Protein AF-A0A8T5QKG3-F1 (afdb_monomer_lite)

pLDDT: mean 95.52, std 5.17, range [57.22, 98.44]

Secondary structure (DSSP, 8-state):
-TT--EEEEEEEEEEEEE-TT-S-HHHHHHT-TT--EEEETTEEEE-TTTGGG-----HHHHH-TTTEEEEEEEEEEEEEEEE-SSS-HHHHHHHHHHHHHHHHHHHHHHH--

Sequence (113 aa):
AKWCPGLAFYKYKPVIDIKKGVKDPKAVADSCPVDVYTAKSKDLAINKDNLLKCHLCGACTDVDPEHIKLNESDKEFVFTVESWGQLSPKQIVSVAVEIIQKKCDEAVKLVGK

Structure (mmCIF, N/CA/C/O backbone):
data_AF-A0A8T5QKG3-F1
#
_entry.id   AF-A0A8T5QKG3-F1
#
loop_
_atom_site.group_PDB
_atom_site.id
_atom_site.type_symbol
_atom_site.label_atom_id
_atom_site.label_alt_id
_atom_site.label_comp_id
_atom_site.label_asym_id
_atom_site.label_entity_id
_atom_site.label_seq_id
_atom_site.pdbx_PDB_ins_code
_atom_site.Cartn_x
_atom_site.Cartn_y
_atom_site.Cartn_z
_atom_site.occupancy
_atom_site.B_iso_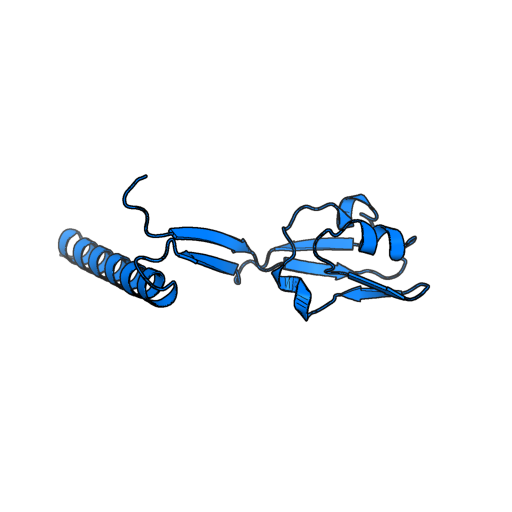or_equiv
_atom_site.auth_seq_id
_atom_site.auth_comp_id
_atom_site.auth_asym_id
_atom_site.auth_atom_id
_atom_site.pdbx_PDB_model_num
ATOM 1 N N . ALA A 1 1 ? -16.923 15.597 9.945 1.00 79.62 1 ALA A N 1
ATOM 2 C CA . ALA A 1 1 ? -15.697 14.857 10.316 1.00 79.62 1 ALA A CA 1
ATOM 3 C C . ALA A 1 1 ? -14.770 15.603 11.303 1.00 79.62 1 ALA A C 1
ATOM 5 O O . ALA A 1 1 ? -13.622 15.208 11.439 1.00 79.62 1 ALA A O 1
ATOM 6 N N . LYS A 1 2 ? -15.238 16.623 12.052 1.00 94.25 2 LYS A N 1
ATOM 7 C CA . LYS A 1 2 ? -14.366 17.483 12.891 1.00 94.25 2 LYS A CA 1
ATOM 8 C C . LYS A 1 2 ? -13.625 16.786 14.048 1.00 94.25 2 LYS A C 1
ATOM 10 O O . LYS A 1 2 ? -12.717 17.373 14.611 1.00 94.25 2 LYS A O 1
ATOM 15 N N . TRP A 1 3 ? -14.036 15.570 14.410 1.00 94.62 3 TRP A N 1
ATOM 16 C CA . TRP A 1 3 ? -13.485 14.791 15.527 1.00 94.62 3 TRP A CA 1
ATOM 17 C C . TRP A 1 3 ? -12.588 13.627 15.081 1.00 94.62 3 TRP A C 1
ATOM 19 O O . TRP A 1 3 ? -12.185 12.818 15.909 1.00 94.62 3 TRP A O 1
ATOM 29 N N . CYS A 1 4 ? -12.321 13.490 13.779 1.00 95.25 4 CYS A N 1
ATOM 30 C CA . CYS A 1 4 ? -11.412 12.458 13.290 1.00 95.25 4 CYS A CA 1
ATOM 31 C C . CYS A 1 4 ? -9.974 12.818 13.706 1.00 95.25 4 CYS A C 1
ATOM 33 O O . CYS A 1 4 ? -9.583 13.953 13.443 1.00 95.25 4 CYS A O 1
ATOM 35 N N . PRO A 1 5 ? -9.189 11.919 14.328 1.00 96.44 5 PRO A N 1
ATOM 36 C CA . PRO A 1 5 ? -7.851 12.252 14.831 1.00 96.44 5 PRO A CA 1
ATOM 37 C C . PRO A 1 5 ? -6.754 12.228 13.753 1.00 96.44 5 PRO A C 1
ATOM 39 O O . PRO A 1 5 ? -5.621 12.626 14.017 1.00 96.44 5 PRO A O 1
ATOM 42 N N . GLY A 1 6 ? -7.065 11.741 12.551 1.00 96.38 6 GLY A N 1
ATOM 43 C CA . GLY A 1 6 ? -6.091 11.599 11.476 1.00 96.38 6 GLY A CA 1
ATOM 44 C C . GLY A 1 6 ? -6.687 11.041 10.188 1.00 96.38 6 GLY A C 1
ATOM 45 O O . GLY A 1 6 ? -7.883 10.745 10.114 1.00 96.38 6 GLY A O 1
ATOM 46 N N . LEU A 1 7 ? -5.833 10.869 9.185 1.00 97.38 7 LEU A N 1
ATOM 47 C CA . LEU A 1 7 ? -6.083 10.027 8.025 1.00 97.38 7 LEU A CA 1
ATOM 48 C C . LEU A 1 7 ? -5.592 8.613 8.336 1.00 97.38 7 LEU A C 1
ATOM 50 O O . LEU A 1 7 ? -4.477 8.422 8.818 1.00 97.38 7 LEU A O 1
ATOM 54 N N . ALA A 1 8 ? -6.416 7.615 8.044 1.00 97.06 8 ALA A N 1
ATOM 55 C CA . ALA A 1 8 ? -6.029 6.219 8.151 1.00 97.06 8 ALA A CA 1
ATOM 56 C C . ALA A 1 8 ? -6.511 5.469 6.913 1.00 97.06 8 ALA A C 1
ATOM 58 O O . ALA A 1 8 ? -7.677 5.577 6.531 1.00 97.06 8 ALA A O 1
ATOM 59 N N . PHE A 1 9 ? -5.617 4.710 6.295 1.00 96.88 9 PHE A N 1
ATOM 60 C CA . PHE A 1 9 ? -5.930 3.860 5.153 1.00 96.88 9 PHE A CA 1
ATOM 61 C C . PHE A 1 9 ? -5.008 2.646 5.147 1.00 96.88 9 PHE A C 1
ATOM 63 O O . PHE A 1 9 ? -3.936 2.649 5.755 1.00 96.88 9 PHE A O 1
ATOM 70 N N . TYR A 1 10 ? -5.433 1.592 4.462 1.00 96.62 10 TYR A N 1
ATOM 71 C CA . TYR A 1 10 ? -4.617 0.410 4.241 1.00 96.62 10 TYR A CA 1
ATOM 72 C C . TYR A 1 10 ? -4.615 0.040 2.765 1.00 96.62 10 TYR A C 1
ATOM 74 O O . TYR A 1 10 ? -5.499 0.427 2.001 1.00 96.62 10 TYR A O 1
ATOM 82 N N . LYS A 1 11 ? -3.614 -0.747 2.394 1.00 95.81 11 LYS A N 1
ATOM 83 C CA . LYS A 1 11 ? -3.557 -1.487 1.136 1.00 95.81 11 LYS A CA 1
ATOM 84 C C . LYS A 1 11 ? -2.963 -2.860 1.397 1.00 95.81 11 LYS A C 1
ATOM 86 O O . LYS A 1 11 ? -2.205 -3.023 2.356 1.00 95.81 11 LYS A O 1
ATOM 91 N N . TYR A 1 12 ? -3.260 -3.831 0.548 1.00 97.56 12 TYR A N 1
ATOM 92 C CA . TYR A 1 12 ? -2.562 -5.109 0.608 1.00 97.56 12 TYR A CA 1
ATOM 93 C C . TYR A 1 12 ? -1.083 -4.930 0.279 1.00 97.56 12 TYR A C 1
ATOM 95 O O . TYR A 1 12 ? -0.684 -4.005 -0.437 1.00 97.56 12 TYR A O 1
ATOM 103 N N . LYS A 1 13 ? -0.243 -5.803 0.834 1.00 97.62 13 LYS A N 1
ATOM 104 C CA . LYS A 1 13 ? 1.174 -5.808 0.487 1.00 97.62 13 LYS A CA 1
ATOM 105 C C . LYS A 1 13 ? 1.316 -6.207 -0.992 1.00 97.62 13 LYS A C 1
ATOM 107 O O . LYS A 1 13 ? 0.826 -7.275 -1.362 1.00 97.62 13 LYS A O 1
ATOM 112 N N . PRO A 1 14 ? 1.996 -5.398 -1.818 1.00 97.75 14 PRO A N 1
ATOM 113 C CA . PRO A 1 14 ? 2.231 -5.727 -3.219 1.00 97.75 14 PRO A CA 1
ATOM 114 C C . PRO A 1 14 ? 3.100 -6.978 -3.369 1.00 97.75 14 PRO A C 1
ATOM 116 O O . PRO A 1 14 ? 4.129 -7.113 -2.700 1.00 97.75 14 PRO A O 1
ATOM 119 N N . VAL A 1 15 ? 2.710 -7.858 -4.287 1.00 97.38 15 VAL A N 1
ATOM 120 C CA . VAL A 1 15 ? 3.472 -9.033 -4.721 1.00 97.38 15 VAL A CA 1
ATOM 121 C C . VAL A 1 15 ? 3.727 -8.886 -6.216 1.00 97.38 15 VAL A C 1
ATOM 123 O O . VAL A 1 15 ? 2.786 -8.815 -7.001 1.00 97.38 15 VAL A O 1
ATOM 126 N N . ILE A 1 16 ? 4.996 -8.785 -6.609 1.00 97.31 16 ILE A N 1
ATOM 127 C CA . ILE A 1 16 ? 5.390 -8.514 -7.996 1.00 97.31 16 ILE A CA 1
ATOM 128 C C . ILE A 1 16 ? 6.186 -9.698 -8.531 1.00 97.31 16 ILE A C 1
ATOM 130 O O . ILE A 1 16 ? 7.237 -10.028 -7.980 1.00 97.31 16 ILE A O 1
ATOM 134 N N . ASP A 1 17 ? 5.720 -10.265 -9.643 1.00 96.38 17 ASP A N 1
ATOM 135 C CA . ASP A 1 17 ? 6.438 -11.293 -10.393 1.00 96.38 17 ASP A CA 1
ATOM 136 C C . ASP A 1 17 ? 6.942 -10.714 -11.719 1.00 96.38 17 ASP A C 1
ATOM 138 O O . ASP A 1 17 ? 6.160 -10.213 -12.531 1.00 96.38 17 ASP A O 1
ATOM 142 N N . ILE A 1 18 ? 8.252 -10.822 -11.951 1.00 95.94 18 ILE A N 1
ATOM 143 C CA . ILE A 1 18 ? 8.903 -10.431 -13.207 1.00 95.94 18 ILE A CA 1
ATOM 144 C C . ILE A 1 18 ? 9.353 -11.703 -13.923 1.00 95.94 18 ILE A C 1
ATOM 146 O O . ILE A 1 18 ? 10.242 -12.420 -13.453 1.00 95.94 18 ILE A O 1
ATOM 150 N N . LYS A 1 19 ? 8.750 -11.999 -15.074 1.00 94.56 19 LYS A N 1
ATOM 151 C CA . LYS A 1 19 ? 9.191 -13.093 -15.945 1.00 94.56 19 LYS A CA 1
ATOM 152 C C . LYS A 1 19 ? 10.357 -12.648 -16.829 1.00 94.56 19 LYS A C 1
ATOM 154 O O . LYS A 1 19 ? 10.549 -11.467 -17.105 1.00 94.56 19 LYS A O 1
ATOM 159 N N . LYS A 1 20 ? 11.119 -13.621 -17.330 1.00 91.25 20 LYS A N 1
ATOM 160 C CA . LYS A 1 20 ? 12.154 -13.377 -18.348 1.00 91.25 20 LYS A CA 1
ATOM 161 C C . LYS A 1 20 ? 11.518 -12.860 -19.638 1.00 91.25 20 LYS A C 1
ATOM 163 O O . LYS A 1 20 ? 10.480 -13.381 -20.026 1.00 91.25 20 LYS A O 1
ATOM 168 N N . GLY A 1 21 ? 12.191 -11.937 -20.325 1.00 90.19 21 GLY A N 1
ATOM 169 C CA . GLY A 1 21 ? 11.770 -11.460 -21.649 1.00 90.19 21 GLY A CA 1
ATOM 170 C C . GLY A 1 21 ? 11.098 -10.087 -21.676 1.00 90.19 21 GLY A C 1
ATOM 171 O O . GLY A 1 21 ? 10.543 -9.736 -22.712 1.00 90.19 21 GLY A O 1
ATOM 172 N N . VAL A 1 22 ? 11.180 -9.309 -20.587 1.00 93.44 22 VAL A N 1
ATOM 173 C CA . VAL A 1 22 ? 10.711 -7.912 -20.554 1.00 93.44 22 VAL A CA 1
ATOM 174 C C . VAL A 1 22 ? 11.294 -7.144 -21.742 1.00 93.44 22 VAL A C 1
ATOM 176 O O . VAL A 1 22 ? 12.516 -7.064 -21.896 1.00 93.44 22 VAL A O 1
ATOM 179 N N . LYS A 1 23 ? 10.416 -6.607 -22.596 1.00 88.25 23 LYS A N 1
ATOM 180 C CA . LYS A 1 23 ? 10.812 -6.015 -23.888 1.00 88.25 23 LYS A CA 1
ATOM 181 C C . LYS A 1 23 ? 11.470 -4.647 -23.709 1.00 88.25 23 LYS A C 1
ATOM 183 O O . LYS A 1 23 ? 12.484 -4.373 -24.346 1.00 88.25 23 LYS A O 1
ATOM 188 N N . ASP A 1 24 ? 10.912 -3.826 -22.819 1.00 94.88 24 ASP A N 1
ATOM 189 C CA . ASP A 1 24 ? 11.416 -2.491 -22.489 1.00 94.88 24 ASP A CA 1
ATOM 190 C C . ASP A 1 24 ? 11.420 -2.263 -20.962 1.00 94.88 24 ASP A C 1
ATOM 192 O O . ASP A 1 24 ? 10.455 -1.744 -20.392 1.00 94.88 24 ASP A O 1
ATOM 196 N N . PRO A 1 25 ? 12.508 -2.652 -20.266 1.00 95.88 25 PRO A N 1
ATOM 197 C CA . PRO A 1 25 ? 12.657 -2.422 -18.830 1.00 95.88 25 PRO A CA 1
ATOM 198 C C . PRO A 1 25 ? 12.537 -0.949 -18.432 1.00 95.88 25 PRO A C 1
ATOM 200 O O . PRO A 1 25 ? 12.070 -0.644 -17.334 1.00 95.88 25 PRO A O 1
ATOM 203 N N . LYS A 1 26 ? 12.969 -0.030 -19.305 1.00 96.50 26 LYS A N 1
ATOM 204 C CA . LYS A 1 26 ? 12.948 1.398 -19.003 1.00 96.50 26 LYS A CA 1
ATOM 205 C C . LYS A 1 26 ? 11.513 1.914 -18.993 1.00 96.50 26 LYS A C 1
ATOM 207 O O . LYS A 1 26 ? 11.135 2.565 -18.028 1.00 96.50 26 LYS A O 1
ATOM 212 N N . ALA A 1 27 ? 10.702 1.543 -19.984 1.00 96.75 27 ALA A N 1
ATOM 213 C CA . ALA A 1 27 ? 9.285 1.902 -20.007 1.00 96.75 27 ALA A CA 1
ATOM 214 C C . ALA A 1 27 ? 8.532 1.385 -18.768 1.00 96.75 27 ALA A C 1
ATOM 216 O O . ALA A 1 27 ? 7.726 2.113 -18.189 1.00 96.75 27 ALA A O 1
ATOM 217 N N . VAL A 1 28 ? 8.823 0.158 -18.312 1.00 97.25 28 VAL A N 1
ATOM 218 C CA . VAL A 1 28 ? 8.217 -0.378 -17.079 1.00 97.25 28 VAL A CA 1
ATOM 219 C C . VAL A 1 28 ? 8.646 0.434 -15.855 1.00 97.25 28 VAL A C 1
ATOM 221 O O . VAL A 1 28 ? 7.799 0.762 -15.022 1.00 97.25 28 VAL A O 1
ATOM 224 N N . ALA A 1 29 ? 9.928 0.789 -15.741 1.00 97.25 29 ALA A N 1
ATOM 225 C CA . ALA A 1 29 ? 10.411 1.606 -14.630 1.00 97.25 29 ALA A CA 1
ATOM 226 C C . ALA A 1 29 ? 9.786 3.009 -14.627 1.00 97.25 29 ALA A C 1
ATOM 228 O O . ALA A 1 29 ? 9.236 3.415 -13.604 1.00 97.25 29 ALA A O 1
ATOM 229 N N . ASP A 1 30 ? 9.769 3.679 -15.780 1.00 97.44 30 ASP A N 1
ATOM 230 C CA . ASP A 1 30 ? 9.224 5.031 -15.951 1.00 97.44 30 ASP A CA 1
ATOM 231 C C . ASP A 1 30 ? 7.696 5.084 -15.728 1.00 97.44 30 ASP A C 1
ATOM 233 O O . ASP A 1 30 ? 7.152 6.126 -15.363 1.00 97.44 30 ASP A O 1
ATOM 237 N N . SER A 1 31 ? 6.984 3.959 -15.891 1.00 97.50 31 SER A N 1
ATOM 238 C CA . SER A 1 31 ? 5.541 3.866 -15.610 1.00 97.50 31 SER A CA 1
ATOM 239 C C . SER A 1 31 ? 5.188 3.923 -14.120 1.00 97.50 31 SER A C 1
ATOM 241 O O . SER A 1 31 ? 4.033 4.172 -13.763 1.00 97.50 31 SER A O 1
ATOM 243 N N . CYS A 1 32 ? 6.151 3.650 -13.232 1.00 97.88 32 CYS A N 1
ATOM 244 C CA . CYS A 1 32 ? 5.906 3.585 -11.800 1.00 97.88 32 CYS A CA 1
ATOM 245 C C . CYS A 1 32 ? 6.240 4.931 -11.139 1.00 97.88 32 CYS A C 1
ATOM 247 O O . CYS A 1 32 ? 7.414 5.236 -10.960 1.00 97.88 32 CYS A O 1
ATOM 249 N N . PRO A 1 33 ? 5.248 5.700 -10.652 1.00 96.94 33 PRO A N 1
ATOM 250 C CA . PRO A 1 33 ? 5.486 7.041 -10.103 1.00 96.94 33 PRO A CA 1
ATOM 251 C C . PRO A 1 33 ? 6.212 7.050 -8.747 1.00 96.94 33 PRO A C 1
ATOM 253 O O . PRO A 1 33 ? 6.441 8.110 -8.174 1.00 96.94 33 PRO A O 1
ATOM 256 N N . VAL A 1 34 ? 6.493 5.874 -8.183 1.00 97.38 34 VAL A N 1
ATOM 257 C CA . VAL A 1 34 ? 7.102 5.688 -6.856 1.00 97.38 34 VAL A CA 1
ATOM 258 C C . VAL A 1 34 ? 8.348 4.800 -6.914 1.00 97.38 34 VAL A C 1
ATOM 260 O O . VAL A 1 34 ? 8.766 4.256 -5.892 1.00 97.38 34 VAL A O 1
ATOM 263 N N . ASP A 1 35 ? 8.923 4.630 -8.109 1.00 97.31 35 ASP A N 1
ATOM 264 C CA . ASP A 1 35 ? 10.224 3.995 -8.341 1.00 97.31 35 ASP A CA 1
ATOM 265 C C . ASP A 1 35 ? 10.364 2.597 -7.709 1.00 97.31 35 ASP A C 1
ATOM 267 O O . ASP A 1 35 ? 11.363 2.276 -7.057 1.00 97.31 35 ASP A O 1
ATOM 271 N N . VAL A 1 36 ? 9.337 1.752 -7.868 1.00 98.12 36 VAL A N 1
ATOM 272 C CA . VAL A 1 36 ? 9.357 0.344 -7.410 1.00 98.12 36 VAL A CA 1
ATOM 273 C C . V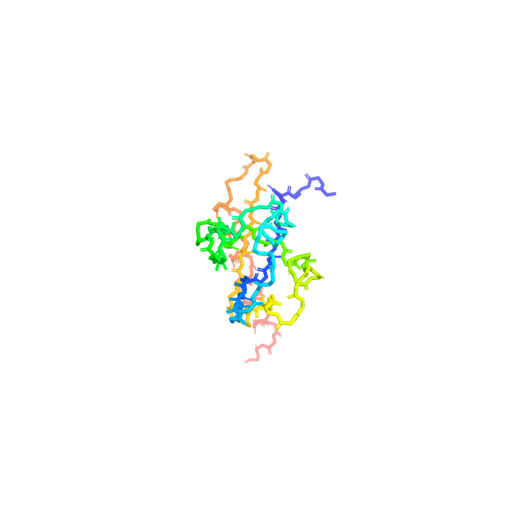AL A 1 36 ? 10.294 -0.509 -8.265 1.00 98.12 36 VAL A C 1
ATOM 275 O O . VAL A 1 36 ? 10.753 -1.556 -7.814 1.00 98.12 36 VAL A O 1
ATOM 278 N N . TYR A 1 37 ? 10.613 -0.065 -9.477 1.00 97.25 37 TYR A N 1
ATOM 279 C CA . TYR A 1 37 ? 11.476 -0.782 -10.403 1.00 97.25 37 TYR A CA 1
ATOM 280 C C . TYR A 1 37 ? 12.775 -0.019 -10.658 1.00 97.25 37 TYR A C 1
ATOM 282 O O . TYR A 1 37 ? 12.833 1.204 -10.601 1.00 97.25 37 TYR A O 1
ATOM 290 N N . THR A 1 38 ? 13.833 -0.755 -10.973 1.00 95.56 38 THR A N 1
ATOM 291 C CA . THR A 1 38 ? 15.118 -0.220 -11.421 1.00 95.56 38 THR A CA 1
ATOM 292 C C . THR A 1 38 ? 15.508 -0.928 -12.709 1.00 95.56 38 THR A C 1
ATOM 294 O O . THR A 1 38 ? 15.668 -2.149 -12.722 1.00 95.56 38 THR A O 1
ATOM 297 N N . ALA A 1 39 ? 15.674 -0.164 -13.787 1.00 94.50 39 ALA A N 1
ATOM 298 C CA . ALA A 1 39 ? 16.114 -0.677 -15.078 1.00 94.50 39 ALA A CA 1
ATOM 299 C C . ALA A 1 39 ? 17.636 -0.532 -15.234 1.00 94.50 39 ALA A C 1
ATOM 301 O O . ALA A 1 39 ? 18.197 0.538 -14.989 1.00 94.50 39 ALA A O 1
ATOM 302 N N . LYS A 1 40 ? 18.314 -1.601 -15.664 1.00 87.38 40 LYS A N 1
ATOM 303 C CA . LYS A 1 40 ? 19.739 -1.593 -16.032 1.00 87.38 40 LYS A CA 1
ATOM 304 C C . LYS A 1 40 ? 19.923 -2.288 -17.374 1.00 87.38 40 LYS A C 1
ATOM 306 O O . LYS A 1 40 ? 19.940 -3.513 -17.450 1.00 87.38 40 LYS A O 1
ATOM 311 N N . SER A 1 41 ? 20.093 -1.503 -18.434 1.00 83.44 41 SER A N 1
ATOM 312 C CA . SER A 1 41 ? 20.228 -1.994 -19.811 1.00 83.44 41 SER A CA 1
ATOM 313 C C . SER A 1 41 ? 19.061 -2.897 -20.233 1.00 83.44 41 SER A C 1
ATOM 315 O O . SER A 1 41 ? 18.042 -2.387 -20.685 1.00 83.44 41 SER A O 1
ATOM 317 N N . LYS A 1 42 ? 19.201 -4.222 -20.089 1.00 83.19 42 LYS A N 1
ATOM 318 C CA . LYS A 1 42 ? 18.189 -5.225 -20.461 1.00 83.19 42 LYS A CA 1
ATOM 319 C C . LYS A 1 42 ? 17.513 -5.893 -19.260 1.00 83.19 42 LYS A C 1
ATOM 321 O O . LYS A 1 42 ? 16.602 -6.688 -19.461 1.00 83.19 42 LYS A O 1
ATOM 326 N N . ASP A 1 43 ? 17.929 -5.557 -18.042 1.00 89.06 43 ASP A N 1
ATOM 327 C CA . ASP A 1 43 ? 17.398 -6.151 -16.821 1.00 89.06 43 ASP A CA 1
ATOM 328 C C . ASP A 1 43 ? 16.471 -5.179 -16.090 1.00 89.06 43 ASP A C 1
ATOM 330 O O . ASP A 1 43 ? 16.740 -3.977 -15.993 1.00 89.06 43 ASP A O 1
ATOM 334 N N . LEU A 1 44 ? 15.391 -5.729 -15.536 1.00 95.12 44 LEU A N 1
ATOM 335 C CA . LEU A 1 44 ? 14.467 -5.046 -14.642 1.00 95.12 44 LEU A CA 1
ATOM 336 C C . LEU A 1 44 ? 14.556 -5.693 -13.260 1.00 95.12 44 LEU A C 1
ATOM 338 O O . LEU A 1 44 ? 14.397 -6.907 -13.126 1.00 95.12 44 LEU A O 1
ATOM 342 N N . ALA A 1 45 ? 14.792 -4.889 -12.229 1.00 95.50 45 ALA A N 1
ATOM 343 C CA . ALA A 1 45 ? 14.832 -5.342 -10.844 1.00 95.50 45 ALA A CA 1
ATOM 344 C C . ALA A 1 45 ? 13.815 -4.581 -9.991 1.00 95.50 45 ALA A C 1
ATOM 346 O O . ALA A 1 45 ? 13.461 -3.446 -10.299 1.00 95.50 45 ALA A O 1
ATOM 347 N N . ILE A 1 46 ? 13.375 -5.195 -8.894 1.00 96.81 46 ILE A N 1
ATOM 348 C CA . ILE A 1 46 ? 12.521 -4.539 -7.898 1.00 96.81 46 ILE A CA 1
ATOM 349 C C . ILE A 1 46 ? 13.408 -3.786 -6.905 1.00 96.81 46 ILE A C 1
ATOM 351 O O . ILE A 1 46 ? 14.307 -4.369 -6.290 1.00 96.81 46 ILE A O 1
ATOM 355 N N . ASN A 1 47 ? 13.110 -2.508 -6.697 1.00 96.56 47 ASN A N 1
ATOM 356 C CA . ASN A 1 47 ? 13.637 -1.727 -5.593 1.00 96.56 47 ASN A CA 1
ATOM 357 C C . ASN A 1 47 ? 12.891 -2.100 -4.302 1.00 96.56 47 ASN A C 1
ATOM 359 O O . ASN A 1 47 ? 11.748 -1.693 -4.074 1.00 96.56 47 ASN A O 1
ATOM 363 N N . LYS A 1 48 ? 13.548 -2.883 -3.441 1.00 95.00 48 LYS A N 1
ATOM 364 C CA . LYS A 1 48 ? 12.956 -3.386 -2.191 1.00 95.00 48 LYS A CA 1
ATOM 365 C C . LYS A 1 48 ? 12.574 -2.269 -1.216 1.00 95.00 48 LYS A C 1
ATOM 367 O O . LYS A 1 48 ? 11.569 -2.417 -0.525 1.00 95.00 48 LYS A O 1
ATOM 372 N N . ASP A 1 49 ? 13.301 -1.154 -1.215 1.00 96.50 49 ASP A N 1
ATOM 373 C CA . ASP A 1 49 ? 13.043 -0.019 -0.317 1.00 96.50 49 ASP A CA 1
ATOM 374 C C . ASP A 1 49 ? 11.757 0.732 -0.697 1.00 96.50 49 ASP A C 1
ATOM 376 O O . ASP A 1 49 ? 11.106 1.356 0.143 1.00 96.50 49 ASP A O 1
ATOM 380 N N . ASN A 1 50 ? 11.353 0.632 -1.967 1.00 97.12 50 ASN A N 1
ATOM 381 C CA . ASN A 1 50 ? 10.153 1.270 -2.499 1.00 97.12 50 ASN A CA 1
ATOM 382 C C . ASN A 1 50 ? 8.985 0.301 -2.712 1.00 97.12 50 ASN A C 1
ATOM 384 O O . ASN A 1 50 ? 7.886 0.758 -3.022 1.00 97.12 50 ASN A O 1
ATOM 388 N N . LEU A 1 51 ? 9.160 -1.010 -2.503 1.00 96.81 51 LEU A N 1
ATOM 389 C CA . LEU A 1 51 ? 8.106 -2.004 -2.741 1.00 96.81 51 LEU A CA 1
ATOM 390 C C . LEU A 1 51 ? 6.796 -1.639 -2.024 1.00 96.81 51 LEU A C 1
ATOM 392 O O . LEU A 1 51 ? 5.730 -1.635 -2.636 1.00 96.81 51 LEU A O 1
ATOM 396 N N . LEU A 1 52 ? 6.876 -1.247 -0.749 1.00 96.62 52 LEU A N 1
ATOM 397 C CA . LEU A 1 52 ? 5.698 -0.876 0.044 1.00 96.62 52 LEU A CA 1
ATOM 398 C C . LEU A 1 52 ? 5.078 0.469 -0.367 1.00 96.62 52 LEU A C 1
ATOM 400 O O . LEU A 1 52 ? 3.978 0.793 0.079 1.00 96.62 52 LEU A O 1
ATOM 404 N N . LYS A 1 53 ? 5.729 1.250 -1.236 1.00 96.62 53 LYS A N 1
ATOM 405 C CA . LYS A 1 53 ? 5.172 2.488 -1.797 1.00 96.62 53 LYS A CA 1
ATOM 406 C C . LYS A 1 53 ? 4.261 2.225 -2.995 1.00 96.62 53 LYS A C 1
ATOM 408 O O . LYS A 1 53 ? 3.400 3.054 -3.250 1.00 96.62 53 LYS A O 1
ATOM 413 N N . CYS A 1 54 ? 4.352 1.066 -3.658 1.00 97.25 54 CYS A N 1
ATOM 414 C CA . CYS A 1 54 ? 3.493 0.718 -4.798 1.00 97.25 54 CYS A CA 1
ATOM 415 C C . CYS A 1 54 ? 2.001 0.933 -4.483 1.00 97.25 54 CYS A C 1
ATOM 417 O O . CYS A 1 54 ? 1.507 0.478 -3.450 1.00 97.25 54 CYS A O 1
ATOM 419 N N . HIS A 1 55 ? 1.285 1.626 -5.367 1.00 95.88 55 HIS A N 1
ATOM 420 C CA . HIS A 1 55 ? -0.131 1.969 -5.189 1.00 95.88 55 HIS A CA 1
ATOM 421 C C . HIS A 1 55 ? -1.106 0.904 -5.706 1.00 95.88 55 HIS A C 1
ATOM 423 O O . HIS A 1 55 ? -2.302 1.159 -5.707 1.00 95.88 55 HIS A O 1
ATOM 429 N N . LEU A 1 56 ? -0.614 -0.250 -6.177 1.00 96.69 56 LEU A N 1
ATOM 430 C CA . LEU A 1 56 ? -1.444 -1.278 -6.823 1.00 96.69 56 LEU A CA 1
ATOM 431 C C . LEU A 1 56 ? -2.217 -0.742 -8.050 1.00 96.69 56 LEU A C 1
ATOM 433 O O . LEU A 1 56 ? -3.306 -1.198 -8.364 1.00 96.69 56 LEU A O 1
ATOM 437 N N . CYS A 1 57 ? -1.650 0.240 -8.762 1.00 96.69 57 CYS A N 1
ATOM 438 C CA . CYS A 1 57 ? -2.337 0.945 -9.852 1.00 96.69 57 CYS A CA 1
ATOM 439 C C . CYS A 1 57 ? -2.381 0.194 -11.192 1.00 96.69 57 CYS A C 1
ATOM 441 O O . CYS A 1 57 ? -3.076 0.641 -12.095 1.00 96.69 57 CYS A O 1
ATOM 443 N N . GLY A 1 58 ? -1.605 -0.881 -11.361 1.00 96.88 58 GLY A N 1
ATOM 444 C CA . GLY A 1 58 ? -1.585 -1.682 -12.594 1.00 96.88 58 GLY A CA 1
ATOM 445 C C . GLY A 1 58 ? -0.759 -1.123 -13.762 1.00 96.88 58 GLY A C 1
ATOM 446 O O . GLY A 1 58 ? -0.403 -1.897 -14.639 1.00 96.88 58 GLY A O 1
ATOM 447 N N . ALA A 1 59 ? -0.329 0.145 -13.739 1.00 97.81 59 ALA A N 1
ATOM 448 C CA . ALA A 1 59 ? 0.363 0.779 -14.878 1.00 97.81 59 ALA A CA 1
ATOM 449 C C . ALA A 1 59 ? 1.582 -0.008 -15.412 1.00 97.81 59 ALA A C 1
ATOM 451 O O . ALA A 1 59 ? 1.773 -0.136 -16.615 1.00 97.81 59 ALA A O 1
ATOM 452 N N . CYS A 1 60 ? 2.386 -0.600 -14.523 1.00 97.38 60 CYS A N 1
ATOM 453 C CA . CYS A 1 60 ? 3.521 -1.447 -14.914 1.00 97.38 60 CYS A CA 1
ATOM 454 C C . CYS A 1 60 ? 3.110 -2.744 -15.636 1.00 97.38 60 CYS A C 1
ATOM 456 O O . CYS A 1 60 ? 3.856 -3.243 -16.473 1.00 97.38 60 CYS A O 1
ATOM 458 N N . THR A 1 61 ? 1.931 -3.282 -15.313 1.00 97.19 61 THR A N 1
ATOM 459 C CA . THR A 1 61 ? 1.330 -4.441 -15.9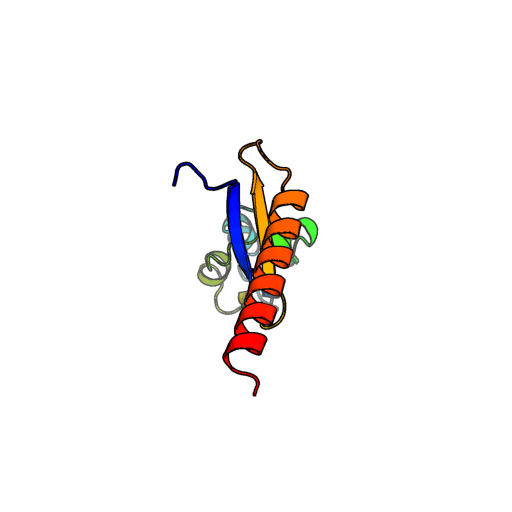87 1.00 97.19 61 THR A CA 1
ATOM 460 C C . THR A 1 61 ? 0.732 -4.033 -17.331 1.00 97.19 61 THR A C 1
ATOM 462 O O . THR A 1 61 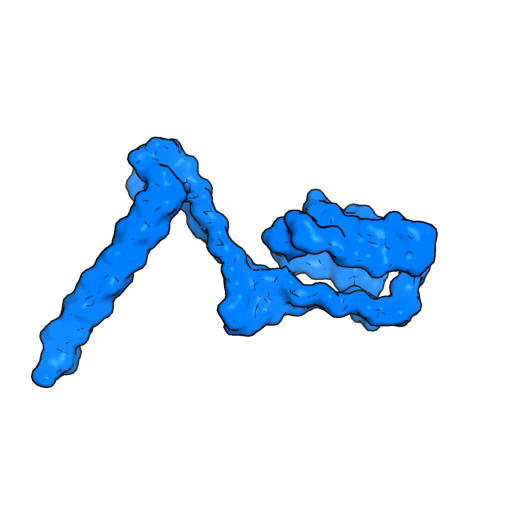? 0.857 -4.789 -18.281 1.00 97.19 61 THR A O 1
ATOM 465 N N . ASP A 1 62 ? 0.166 -2.831 -17.457 1.00 97.56 62 ASP A N 1
ATOM 466 C CA . ASP A 1 62 ? -0.357 -2.337 -18.740 1.00 97.56 62 ASP A CA 1
ATOM 467 C C . ASP A 1 62 ? 0.752 -2.139 -19.788 1.00 97.56 62 ASP A C 1
ATOM 469 O O . ASP A 1 62 ? 0.528 -2.348 -20.980 1.00 97.56 62 ASP A O 1
ATOM 473 N N . VAL A 1 63 ? 1.963 -1.772 -19.348 1.00 97.12 63 VAL A N 1
ATOM 474 C CA . VAL A 1 63 ? 3.138 -1.625 -20.226 1.00 97.12 63 VAL A CA 1
ATOM 475 C C . VAL A 1 63 ? 3.635 -2.972 -20.758 1.00 97.12 63 VAL A C 1
ATOM 477 O O . VAL A 1 63 ? 3.975 -3.074 -21.937 1.00 97.12 63 VAL A O 1
ATOM 480 N N . ASP A 1 64 ? 3.700 -4.005 -19.912 1.00 96.25 64 ASP A N 1
ATOM 481 C CA . ASP A 1 64 ? 4.155 -5.343 -20.314 1.00 96.25 64 ASP A CA 1
ATOM 482 C C . ASP A 1 64 ? 3.353 -6.454 -19.600 1.00 96.25 64 ASP A C 1
ATOM 484 O O . ASP A 1 64 ? 3.840 -7.077 -18.646 1.00 96.25 64 ASP A O 1
ATOM 488 N N . PRO A 1 65 ? 2.119 -6.735 -20.064 1.00 96.12 65 PRO A N 1
ATOM 489 C CA . PRO A 1 65 ? 1.196 -7.652 -19.386 1.00 96.12 65 PRO A CA 1
ATOM 490 C C . PRO A 1 65 ? 1.628 -9.121 -19.469 1.00 96.12 65 PRO A C 1
ATOM 492 O O . PRO A 1 65 ? 1.159 -9.968 -18.705 1.00 96.12 65 PRO A O 1
ATOM 495 N N . GLU A 1 66 ? 2.522 -9.458 -20.401 1.00 96.12 66 GLU A N 1
ATOM 496 C CA . GLU A 1 66 ? 3.022 -10.823 -20.567 1.00 96.12 66 GLU A CA 1
ATOM 497 C C . GLU A 1 66 ? 4.046 -11.178 -19.477 1.00 96.12 66 GLU A C 1
ATOM 499 O O . GLU A 1 66 ? 4.061 -12.321 -18.979 1.00 96.12 66 GLU A O 1
ATOM 504 N N . HIS A 1 67 ? 4.873 -10.197 -19.086 1.00 96.69 67 HIS A N 1
ATOM 505 C CA . HIS A 1 67 ? 6.053 -10.405 -18.248 1.00 96.69 67 HIS A CA 1
ATOM 506 C C . HIS A 1 67 ? 5.956 -9.815 -16.842 1.00 96.69 67 HIS A C 1
ATOM 508 O O . HIS A 1 67 ? 6.632 -10.333 -15.952 1.00 96.69 67 HIS A O 1
ATOM 514 N N . ILE A 1 68 ? 5.125 -8.796 -16.618 1.00 96.88 68 ILE A N 1
ATOM 515 C CA . ILE A 1 68 ? 4.949 -8.164 -15.308 1.00 96.88 68 ILE A CA 1
ATOM 516 C C . ILE A 1 68 ? 3.591 -8.557 -14.741 1.00 96.88 68 ILE A C 1
ATOM 518 O O . ILE A 1 68 ? 2.559 -8.338 -15.368 1.00 96.88 68 ILE A O 1
ATOM 522 N N . LYS A 1 69 ? 3.584 -9.133 -13.537 1.00 97.25 69 LYS A N 1
ATOM 523 C CA . LYS A 1 69 ? 2.354 -9.378 -12.781 1.00 97.25 69 LYS A CA 1
ATOM 524 C C . LYS A 1 69 ? 2.402 -8.643 -11.456 1.00 97.25 69 LYS A C 1
ATOM 526 O O . LYS A 1 69 ? 3.356 -8.801 -10.696 1.00 97.25 69 LYS A O 1
ATOM 531 N N . LEU A 1 70 ? 1.347 -7.885 -11.183 1.00 97.56 70 LEU A N 1
ATOM 532 C CA . LEU A 1 70 ? 1.115 -7.213 -9.914 1.00 97.56 70 LEU A CA 1
ATOM 533 C C . LEU A 1 70 ? -0.062 -7.881 -9.202 1.00 97.56 70 LEU A C 1
ATOM 535 O O . LEU A 1 70 ? -1.177 -7.882 -9.712 1.00 97.56 70 LEU A O 1
ATOM 539 N N . ASN A 1 71 ? 0.208 -8.448 -8.032 1.00 96.62 71 ASN A N 1
ATOM 540 C CA . ASN A 1 71 ? -0.758 -9.116 -7.169 1.00 96.62 71 ASN A CA 1
ATOM 541 C C . ASN A 1 71 ? -0.747 -8.494 -5.764 1.00 96.62 71 ASN A C 1
ATOM 543 O O . ASN A 1 71 ? 0.102 -7.666 -5.418 1.00 96.62 71 ASN A O 1
ATOM 547 N N . GLU A 1 72 ? -1.677 -8.956 -4.939 1.00 96.38 72 GLU A N 1
ATOM 548 C CA . GLU A 1 72 ? -1.851 -8.568 -3.543 1.00 96.38 72 GLU A CA 1
AT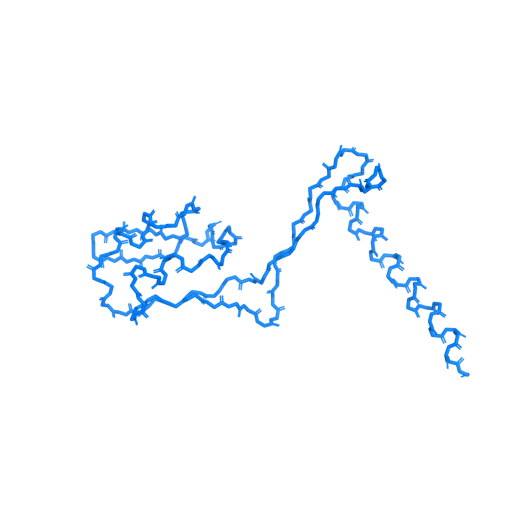OM 549 C C . GLU A 1 72 ? -1.612 -9.779 -2.631 1.00 96.38 72 GLU A C 1
ATOM 551 O O . GLU A 1 72 ? -1.997 -10.900 -2.963 1.00 96.38 72 GLU A O 1
ATOM 556 N N . SER A 1 73 ? -0.964 -9.568 -1.483 1.00 96.44 73 SER A N 1
ATOM 557 C CA . SER A 1 73 ? -0.861 -10.595 -0.440 1.00 96.44 73 SER A CA 1
ATOM 558 C C . SER A 1 73 ? -2.217 -10.822 0.234 1.00 96.44 73 SER A C 1
ATOM 560 O O . SER A 1 73 ? -2.887 -9.865 0.613 1.00 96.44 73 SER A O 1
ATOM 562 N N . ASP A 1 74 ? -2.584 -12.084 0.454 1.00 94.69 74 ASP A N 1
ATOM 563 C CA . ASP A 1 74 ? -3.812 -12.496 1.148 1.00 94.69 74 ASP A CA 1
ATOM 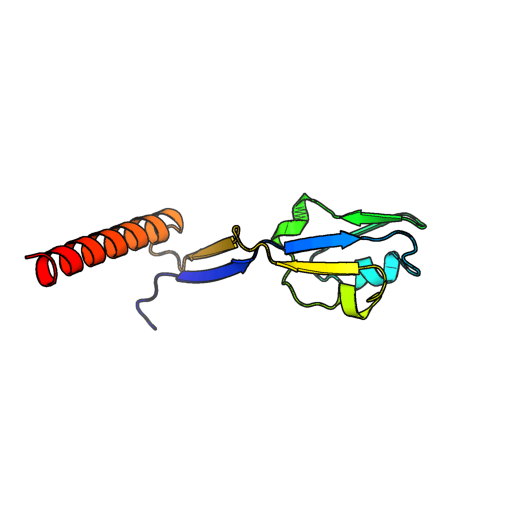564 C C . ASP A 1 74 ? -3.718 -12.368 2.680 1.00 94.69 74 ASP A C 1
ATOM 566 O O . ASP A 1 74 ? -4.728 -12.409 3.383 1.00 94.69 74 ASP A O 1
ATOM 570 N N . LYS A 1 75 ? -2.497 -12.225 3.209 1.00 96.06 75 LYS A N 1
ATOM 571 C CA . LYS A 1 75 ? -2.200 -12.262 4.652 1.00 96.06 75 LYS A CA 1
ATOM 572 C C . LYS A 1 75 ? -1.557 -10.992 5.184 1.00 96.06 75 LYS A C 1
ATOM 574 O O . LYS A 1 75 ? -1.522 -10.792 6.395 1.00 96.06 75 LYS A O 1
ATOM 579 N N . GLU A 1 76 ? -1.016 -10.152 4.307 1.00 97.19 76 GLU A N 1
ATOM 580 C CA . GLU A 1 76 ? -0.246 -8.973 4.695 1.00 97.19 76 GLU A CA 1
ATOM 581 C C . GLU A 1 76 ? -0.864 -7.699 4.119 1.00 97.19 76 GLU A C 1
ATOM 583 O O . GLU A 1 76 ? -1.165 -7.608 2.928 1.00 97.19 76 GLU A O 1
ATOM 588 N N . PHE A 1 77 ? -0.969 -6.671 4.955 1.00 96.38 77 PHE A N 1
ATOM 589 C CA . PHE A 1 77 ? -1.387 -5.333 4.553 1.00 96.38 77 PHE A CA 1
ATOM 590 C C . PHE A 1 77 ? -0.432 -4.281 5.118 1.00 96.38 77 PHE A C 1
ATOM 592 O O . PHE A 1 77 ? 0.220 -4.481 6.143 1.00 96.38 77 PHE A O 1
ATOM 599 N N . VAL A 1 78 ? -0.353 -3.146 4.433 1.00 96.62 78 VAL A N 1
ATOM 600 C CA . VAL A 1 78 ? 0.378 -1.957 4.866 1.00 96.62 78 VAL A CA 1
ATOM 601 C C . VAL A 1 78 ? -0.647 -0.962 5.383 1.00 96.62 78 VAL A C 1
ATOM 603 O O . VAL A 1 78 ? -1.457 -0.451 4.610 1.00 96.62 78 VAL A O 1
ATOM 606 N N . PHE A 1 79 ? -0.618 -0.704 6.689 1.00 96.88 79 PHE A N 1
ATOM 607 C CA . PHE A 1 79 ? -1.484 0.285 7.319 1.00 96.88 79 PHE A CA 1
ATOM 608 C C . PHE A 1 79 ? -0.745 1.606 7.496 1.00 96.88 79 PHE A C 1
ATOM 610 O O . PHE A 1 79 ? 0.363 1.641 8.034 1.00 96.88 79 PHE A O 1
ATOM 617 N N . THR A 1 80 ? -1.360 2.695 7.050 1.00 97.12 80 THR A N 1
ATOM 618 C CA . THR A 1 80 ? -0.806 4.043 7.146 1.00 97.12 80 THR A CA 1
ATOM 619 C C . THR A 1 80 ? -1.739 4.910 7.971 1.00 97.12 80 THR A C 1
ATOM 621 O O . THR A 1 80 ? -2.942 4.966 7.719 1.00 97.12 80 THR A O 1
ATOM 624 N N . VAL A 1 81 ? -1.161 5.584 8.964 1.00 97.94 81 VAL A N 1
ATOM 625 C CA . VAL A 1 81 ? -1.861 6.519 9.842 1.00 97.94 81 VAL A CA 1
ATOM 626 C C . VAL A 1 81 ? -1.086 7.826 9.865 1.00 97.94 81 VAL A C 1
ATOM 628 O O . VAL A 1 81 ? 0.077 7.859 10.265 1.00 97.94 81 VAL A O 1
ATOM 631 N N . GLU A 1 82 ? -1.752 8.898 9.465 1.00 97.88 82 GLU A N 1
ATOM 632 C CA . GLU A 1 82 ? -1.253 10.264 9.519 1.00 97.88 82 GLU A CA 1
ATOM 633 C C . GLU A 1 82 ? -2.110 11.051 10.508 1.00 97.88 82 GLU A C 1
ATOM 635 O O . GLU A 1 82 ? -3.332 11.085 10.402 1.00 97.88 82 GLU A O 1
ATOM 640 N N . SER A 1 83 ? -1.479 11.648 11.512 1.00 97.75 83 SER A N 1
ATOM 641 C CA . SER A 1 83 ? -2.183 12.398 12.550 1.00 97.75 83 SER A CA 1
ATOM 642 C C . SER A 1 83 ? -2.394 13.856 12.149 1.00 97.75 83 SER A C 1
ATOM 644 O O . SER A 1 83 ? -1.501 14.467 11.568 1.00 97.75 83 SER A O 1
ATOM 646 N N . TRP A 1 84 ? -3.513 14.455 12.571 1.00 97.00 84 TRP A N 1
ATOM 647 C CA . TRP A 1 84 ? -3.707 15.912 12.496 1.00 97.00 84 TRP A CA 1
ATOM 648 C C . TRP A 1 84 ? -3.005 16.694 13.619 1.00 97.00 84 TRP A C 1
ATOM 650 O O . TRP A 1 84 ? -3.118 17.916 13.684 1.00 97.00 84 TRP A O 1
ATOM 660 N N . GLY A 1 85 ? -2.289 16.005 14.511 1.00 96.44 85 GLY A N 1
ATOM 661 C CA . GLY A 1 85 ? -1.424 16.584 15.540 1.00 96.44 85 GLY A CA 1
ATOM 662 C C . GLY A 1 85 ? -1.955 16.498 16.972 1.00 96.44 85 GLY A C 1
ATOM 663 O O . GLY A 1 85 ? -1.173 16.673 17.902 1.00 96.44 85 GLY A O 1
ATOM 664 N N . GLN A 1 86 ? -3.240 16.190 17.196 1.00 95.69 86 GLN A N 1
ATOM 665 C CA . GLN A 1 86 ? -3.796 16.116 18.562 1.00 95.69 86 GLN A CA 1
ATOM 666 C C . GLN A 1 86 ? -3.357 14.851 19.315 1.00 95.69 86 GLN A C 1
ATOM 668 O O . GLN A 1 86 ? -3.260 14.859 20.539 1.00 95.69 86 GLN A O 1
ATOM 673 N N . LEU A 1 87 ? -3.116 13.760 18.585 1.00 96.94 87 LEU A N 1
ATOM 674 C CA . LEU A 1 87 ? -2.655 12.472 19.107 1.00 96.94 87 LEU A CA 1
ATOM 675 C C . LEU A 1 87 ? -1.536 11.948 18.213 1.00 96.94 87 LEU A C 1
ATOM 677 O O . LEU A 1 87 ? -1.636 12.047 16.997 1.00 96.94 87 LEU A O 1
ATOM 681 N N . SER A 1 88 ? -0.492 11.330 18.755 1.00 98.12 88 SER A N 1
ATOM 682 C CA . SER A 1 88 ? 0.491 10.648 17.900 1.00 98.12 88 SER A CA 1
ATOM 683 C C . SER A 1 88 ? -0.149 9.465 17.144 1.00 98.12 88 SER A C 1
ATOM 685 O O . SER A 1 88 ? -1.078 8.844 17.668 1.00 98.12 88 SER A O 1
ATOM 687 N N . PRO A 1 89 ? 0.366 9.068 15.961 1.00 98.12 89 PRO A N 1
ATOM 688 C CA . PRO A 1 89 ? -0.123 7.881 15.252 1.00 98.12 89 PRO A CA 1
ATOM 689 C C . PRO A 1 89 ? -0.142 6.617 16.125 1.00 98.12 89 PRO A C 1
ATOM 691 O O . PRO A 1 89 ? -1.093 5.840 16.076 1.00 98.12 89 PRO A O 1
ATOM 694 N N . LYS A 1 90 ? 0.862 6.450 16.999 1.00 97.94 90 LYS A N 1
ATOM 695 C CA . LYS A 1 90 ? 0.919 5.339 17.960 1.00 97.94 90 LYS A CA 1
ATOM 696 C C . LYS A 1 90 ? -0.260 5.368 18.936 1.00 97.94 90 LYS A C 1
ATOM 698 O O . LYS A 1 90 ? -0.894 4.340 19.134 1.00 97.94 90 LYS A O 1
ATOM 703 N N . GLN A 1 91 ? -0.574 6.533 19.510 1.00 98.19 91 GLN A N 1
ATOM 704 C CA . GLN A 1 91 ? -1.727 6.685 20.406 1.00 98.19 91 GLN A CA 1
ATOM 705 C C . GLN A 1 91 ? -3.043 6.392 19.685 1.00 98.19 91 GLN A C 1
ATOM 707 O O . GLN A 1 91 ? -3.886 5.696 20.242 1.00 98.19 91 GLN A O 1
ATOM 712 N N . ILE A 1 92 ? -3.201 6.873 18.445 1.00 98.12 92 ILE A N 1
ATOM 713 C CA . ILE A 1 92 ? -4.399 6.615 17.633 1.00 98.12 92 ILE A CA 1
ATOM 714 C C . ILE A 1 92 ? -4.623 5.105 17.482 1.00 98.12 92 ILE A C 1
ATOM 716 O O . ILE A 1 92 ? -5.715 4.619 17.768 1.00 98.12 92 ILE A O 1
ATOM 720 N N . VAL A 1 93 ? -3.590 4.356 17.079 1.00 98.12 93 VAL A N 1
ATOM 721 C CA . VAL A 1 93 ? -3.698 2.903 16.872 1.00 98.12 93 VAL A CA 1
ATOM 722 C C . VAL A 1 93 ? -3.926 2.159 18.191 1.00 98.12 93 VAL A C 1
ATOM 724 O O . VAL A 1 93 ? -4.799 1.297 18.247 1.00 98.12 93 VAL A O 1
ATOM 727 N N . SER A 1 94 ? -3.202 2.503 19.260 1.00 98.19 94 SER A N 1
ATOM 728 C CA . SER A 1 94 ? -3.372 1.867 20.575 1.00 98.19 94 SER A CA 1
ATOM 729 C C . SER A 1 94 ? -4.798 2.015 21.109 1.00 98.19 94 SER A C 1
ATOM 731 O O . SER A 1 94 ? -5.437 1.014 21.428 1.00 98.19 94 SER A O 1
ATOM 733 N N . VAL A 1 95 ? -5.337 3.238 21.113 1.00 97.88 95 VAL A N 1
ATOM 734 C CA . VAL A 1 95 ? -6.703 3.504 21.589 1.00 97.88 95 VAL A CA 1
ATOM 735 C C . VAL A 1 95 ? -7.745 2.837 20.684 1.00 97.88 95 VAL A C 1
ATOM 737 O O . VAL A 1 95 ? -8.752 2.330 21.174 1.00 97.88 95 VAL A O 1
ATOM 740 N N . ALA A 1 96 ? -7.512 2.779 19.368 1.00 97.81 96 ALA A N 1
ATOM 741 C CA . ALA A 1 96 ? -8.408 2.072 18.455 1.00 97.81 96 ALA A CA 1
ATOM 742 C C . ALA A 1 96 ? -8.512 0.574 18.792 1.00 97.81 96 ALA A C 1
ATOM 744 O O . ALA A 1 96 ? -9.619 0.035 18.831 1.00 97.81 96 ALA A O 1
ATOM 745 N N . VAL A 1 97 ? -7.384 -0.085 19.084 1.00 98.12 97 VAL A N 1
ATOM 746 C CA . VAL A 1 97 ? -7.356 -1.501 19.486 1.00 98.12 97 VAL A CA 1
ATOM 747 C C . VAL A 1 97 ? -8.058 -1.710 20.830 1.00 98.12 97 VAL A C 1
ATOM 749 O O . VAL A 1 97 ? -8.873 -2.623 20.948 1.00 98.12 97 VAL A O 1
ATOM 752 N N . GLU A 1 98 ? -7.821 -0.841 21.815 1.00 98.44 98 GLU A N 1
ATOM 753 C CA . GLU A 1 98 ? -8.509 -0.891 23.116 1.00 98.44 98 GLU A CA 1
ATOM 754 C C . GLU A 1 98 ? -10.034 -0.772 22.969 1.00 98.44 98 GLU A C 1
ATOM 756 O O . GLU A 1 98 ? -10.788 -1.514 23.601 1.00 98.44 98 GLU A O 1
ATOM 761 N N . ILE A 1 99 ? -10.504 0.122 22.092 1.00 98.31 99 ILE A N 1
ATOM 762 C CA . ILE A 1 99 ? -11.934 0.281 21.803 1.00 98.31 99 ILE A CA 1
ATOM 763 C C . ILE A 1 99 ? -12.505 -0.982 21.147 1.00 98.31 99 ILE A C 1
ATOM 765 O O . ILE A 1 99 ? -13.609 -1.394 21.506 1.00 98.31 99 ILE A O 1
ATOM 769 N N . ILE A 1 100 ? -11.785 -1.602 20.204 1.00 98.31 100 ILE A N 1
ATOM 770 C CA . ILE A 1 100 ? -12.213 -2.864 19.579 1.00 98.31 100 ILE A CA 1
ATOM 771 C C . ILE A 1 100 ? -12.328 -3.961 20.640 1.00 98.31 100 ILE A C 1
ATOM 773 O O . ILE A 1 100 ? -13.370 -4.608 20.718 1.00 98.31 100 ILE A O 1
ATOM 777 N N . GLN A 1 101 ? -11.313 -4.121 21.493 1.00 98.38 101 GLN A N 1
ATOM 778 C CA . GLN A 1 101 ? -11.322 -5.113 22.569 1.00 98.38 101 GLN A CA 1
ATOM 779 C C . GLN A 1 101 ? -12.527 -4.920 23.494 1.00 98.38 101 GLN A C 1
ATOM 781 O O . GLN A 1 101 ? -13.294 -5.855 23.716 1.00 98.38 101 GLN A O 1
ATOM 786 N N . LYS A 1 102 ? -12.753 -3.686 23.961 1.00 98.38 102 LYS A N 1
ATOM 787 C CA . LYS A 1 102 ? -13.884 -3.361 24.835 1.00 98.38 102 LYS A CA 1
ATOM 788 C C . LYS A 1 102 ? -15.225 -3.716 24.190 1.00 98.38 102 LYS A C 1
ATOM 790 O O . LYS A 1 102 ? -16.094 -4.274 24.853 1.00 98.38 102 LYS A O 1
ATOM 795 N N . LYS A 1 103 ? -15.388 -3.427 22.895 1.00 98.00 103 LYS A N 1
ATOM 796 C CA . LYS A 1 103 ? -16.607 -3.772 22.151 1.00 98.00 103 LYS A CA 1
ATOM 797 C C . LYS A 1 103 ? -16.799 -5.279 22.007 1.00 98.00 103 LYS A C 1
ATOM 799 O O . LYS A 1 103 ? -17.931 -5.744 22.102 1.00 98.00 103 LYS A O 1
ATOM 804 N N . CYS A 1 104 ? -15.726 -6.039 21.797 1.00 97.25 104 CYS A N 1
ATOM 805 C CA . CYS A 1 104 ? -15.788 -7.499 21.786 1.00 97.25 104 CYS A CA 1
ATOM 806 C C . CYS A 1 104 ? -16.219 -8.045 23.155 1.00 97.25 104 CYS A C 1
ATOM 808 O O . CYS A 1 104 ? -17.117 -8.882 23.216 1.00 97.25 104 CYS A O 1
ATOM 810 N N . ASP A 1 105 ? -15.655 -7.528 24.249 1.00 96.75 105 ASP A N 1
ATOM 811 C CA . ASP A 1 105 ? -16.019 -7.942 25.610 1.00 96.75 105 ASP A CA 1
ATOM 812 C C . ASP A 1 105 ? -17.483 -7.608 25.937 1.00 96.75 105 ASP A C 1
ATOM 814 O O . ASP A 1 105 ? -18.195 -8.403 26.552 1.00 96.75 105 ASP A O 1
ATOM 818 N N . GLU A 1 106 ? -17.955 -6.431 25.517 1.00 97.00 106 GLU A N 1
ATOM 819 C CA . GLU A 1 106 ? -19.361 -6.032 25.626 1.00 97.00 106 GLU A CA 1
ATOM 820 C C . GLU A 1 106 ? -20.271 -6.960 24.815 1.00 97.00 106 GLU A C 1
ATOM 822 O O . GLU A 1 106 ? -21.291 -7.414 25.331 1.00 97.00 106 GLU A O 1
ATOM 827 N N . ALA A 1 107 ? -19.888 -7.297 23.581 1.00 96.38 107 ALA A N 1
ATOM 828 C CA . ALA A 1 107 ? -20.645 -8.221 22.746 1.00 96.38 107 ALA A CA 1
ATOM 829 C C . ALA A 1 107 ? -20.759 -9.601 23.405 1.00 96.38 107 ALA A C 1
ATOM 831 O O . ALA A 1 107 ? -21.865 -10.126 23.512 1.00 96.38 107 ALA A O 1
ATOM 832 N N . VAL A 1 108 ? -19.652 -10.150 23.920 1.00 96.56 108 VAL A N 1
ATOM 833 C CA . VAL A 1 108 ? -19.641 -11.431 24.645 1.00 96.56 108 VAL A CA 1
ATOM 834 C C . VAL A 1 108 ? -20.557 -11.390 25.866 1.00 96.56 108 VAL A C 1
ATOM 836 O O . VAL A 1 108 ? -21.299 -12.339 26.072 1.00 96.56 108 VAL A O 1
ATOM 839 N N . LYS A 1 109 ? -20.584 -10.300 26.642 1.00 96.31 109 LYS A N 1
ATOM 840 C CA . LYS A 1 109 ? -21.506 -10.168 27.790 1.00 96.31 109 LYS A CA 1
ATOM 841 C C . LYS A 1 109 ? -22.980 -10.143 27.387 1.00 96.31 109 LYS A C 1
ATOM 843 O O . LYS A 1 109 ? -23.826 -10.554 28.172 1.00 96.31 109 LYS A O 1
ATOM 848 N N . LEU A 1 110 ? -23.293 -9.619 26.202 1.00 95.31 110 LEU A N 1
ATOM 849 C CA . LEU A 1 110 ? -24.668 -9.525 25.708 1.00 95.31 110 LEU A CA 1
ATOM 850 C C . LEU A 1 110 ? -25.166 -10.838 25.089 1.00 95.31 110 LEU A C 1
ATOM 852 O O . LEU A 1 110 ? -26.360 -11.118 25.164 1.00 95.31 110 LEU A O 1
ATOM 856 N N . VAL A 1 111 ? -24.280 -11.623 24.462 1.00 94.00 111 VAL A N 1
ATOM 857 C CA . VAL A 1 111 ? -24.655 -12.864 23.750 1.00 94.00 111 VAL A CA 1
ATOM 858 C C . VAL A 1 111 ? -24.285 -14.146 24.495 1.00 94.00 111 VAL A C 1
ATOM 860 O O . VAL A 1 111 ? -24.906 -15.185 24.275 1.00 94.00 111 VAL A O 1
ATOM 863 N N . GLY A 1 112 ? -23.268 -14.094 25.351 1.00 72.94 112 GLY A N 1
ATOM 864 C CA . GLY A 1 112 ? -22.826 -15.201 26.185 1.00 72.94 112 GLY A CA 1
ATOM 865 C C . GLY A 1 112 ? -23.788 -15.378 27.350 1.00 72.94 112 GLY A C 1
ATOM 866 O O . GLY A 1 112 ? -23.827 -14.541 28.247 1.00 72.94 112 GLY A O 1
ATOM 867 N N . LYS A 1 113 ? -24.581 -16.450 27.301 1.00 57.22 113 LYS A N 1
ATOM 868 C CA . LYS A 1 113 ? -25.286 -16.975 28.474 1.00 57.22 113 LYS A CA 1
ATOM 869 C C . LYS A 1 113 ? -24.293 -17.507 29.497 1.00 57.22 113 LYS A C 1
ATOM 871 O O . LYS A 1 113 ? -23.361 -18.219 29.061 1.00 57.22 113 LYS A O 1
#

Foldseek 3Di:
DVPDFWDKDKDFQKDKFFAPDDPDLPQLQVQFPQRQWDDDPRDIDGDPVRSRVGPLPCSSCVNPVPGMDIDGDPPGMDMDTGGPPPDPSVRVVVVVVVVVVVVVVVVCVVPPD

Radius of gyration: 20.25 Å; chains: 1; bounding box: 46×34×52 Å